Protein AF-A0A1H2ZP02-F1 (afdb_monomer_lite)

Organism: NCBI:txid1007099

pLDDT: mean 91.84, std 8.72, range [45.88, 98.19]

Structure (mmCIF, N/CA/C/O backbone):
data_AF-A0A1H2ZP02-F1
#
_entry.id   AF-A0A1H2ZP02-F1
#
loop_
_atom_site.group_PDB
_atom_site.id
_atom_site.type_symbol
_atom_site.label_atom_id
_atom_site.label_alt_id
_atom_site.label_comp_id
_atom_site.label_asym_id
_atom_site.label_entity_id
_atom_site.label_seq_id
_atom_site.pdbx_PDB_ins_code
_atom_site.Cartn_x
_atom_site.Cartn_y
_atom_site.Cartn_z
_atom_site.occupancy
_atom_site.B_iso_or_equiv
_atom_site.auth_seq_id
_atom_site.auth_comp_id
_atom_site.auth_asym_id
_atom_site.auth_atom_id
_atom_site.pdbx_PDB_model_num
ATOM 1 N N . MET A 1 1 ? 3.080 8.413 -22.552 1.00 78.81 1 MET A N 1
ATOM 2 C CA . MET A 1 1 ? 3.766 7.711 -21.442 1.00 78.81 1 MET A CA 1
ATOM 3 C C . MET A 1 1 ? 4.694 6.667 -22.044 1.00 78.81 1 MET A C 1
ATOM 5 O O . MET A 1 1 ? 4.215 5.853 -22.820 1.00 78.81 1 MET A O 1
ATOM 9 N N . ASN A 1 2 ? 6.000 6.738 -21.768 1.00 90.62 2 ASN A N 1
ATOM 10 C CA . ASN A 1 2 ? 6.993 5.821 -22.340 1.00 90.62 2 ASN A CA 1
ATOM 11 C C . ASN A 1 2 ? 7.096 4.550 -21.472 1.00 90.62 2 ASN A C 1
ATOM 13 O O . ASN A 1 2 ? 7.682 4.587 -20.391 1.00 90.62 2 ASN A O 1
ATOM 17 N N . LEU A 1 3 ? 6.491 3.447 -21.927 1.00 93.31 3 LEU A N 1
ATOM 18 C CA . LEU A 1 3 ? 6.464 2.174 -21.191 1.00 93.31 3 LEU A CA 1
ATOM 19 C C . LEU A 1 3 ? 7.836 1.498 -21.113 1.00 93.31 3 LEU A C 1
ATOM 21 O O . LEU A 1 3 ? 8.116 0.820 -20.129 1.00 93.31 3 LEU A O 1
ATOM 25 N N . GLU A 1 4 ? 8.693 1.710 -22.110 1.00 95.00 4 GLU A N 1
ATOM 26 C CA . GLU A 1 4 ? 10.059 1.187 -22.124 1.00 95.00 4 GLU A CA 1
ATOM 27 C C . GLU A 1 4 ? 10.897 1.829 -21.019 1.00 95.00 4 GLU A C 1
ATOM 29 O O . GLU A 1 4 ? 11.481 1.130 -20.192 1.00 95.00 4 GLU A O 1
ATOM 34 N N . ALA A 1 5 ? 10.847 3.158 -20.910 1.00 95.19 5 ALA A N 1
ATOM 35 C CA . ALA A 1 5 ? 11.511 3.880 -19.829 1.00 95.19 5 ALA A CA 1
ATOM 36 C C . ALA A 1 5 ? 11.013 3.431 -18.442 1.00 95.19 5 ALA A C 1
ATOM 38 O O . ALA A 1 5 ? 11.810 3.269 -17.517 1.00 95.19 5 ALA A O 1
ATOM 39 N N . ILE A 1 6 ? 9.705 3.187 -18.293 1.00 95.50 6 ILE A N 1
ATOM 40 C CA . ILE A 1 6 ? 9.133 2.697 -17.032 1.00 95.50 6 ILE A CA 1
ATOM 41 C C . ILE A 1 6 ? 9.612 1.276 -16.723 1.00 95.50 6 ILE A C 1
ATOM 43 O O . ILE A 1 6 ? 10.013 1.015 -15.592 1.00 95.50 6 ILE A O 1
ATOM 47 N N . ALA A 1 7 ? 9.614 0.368 -17.701 1.00 96.06 7 ALA A N 1
ATOM 48 C CA . ALA A 1 7 ? 10.125 -0.989 -17.522 1.00 96.06 7 ALA A CA 1
ATOM 49 C C . ALA A 1 7 ? 11.598 -0.978 -17.078 1.00 96.06 7 ALA A C 1
ATOM 51 O O . ALA A 1 7 ? 11.952 -1.642 -16.104 1.00 96.06 7 ALA A O 1
ATOM 52 N N . VAL A 1 8 ? 12.437 -0.142 -17.704 1.00 96.81 8 VAL A N 1
ATOM 53 C CA . VAL A 1 8 ? 13.834 0.065 -17.288 1.00 96.81 8 VAL A CA 1
ATOM 54 C C . VAL A 1 8 ? 13.919 0.528 -15.834 1.00 96.81 8 VAL A C 1
ATOM 56 O O . VAL A 1 8 ? 14.724 -0.009 -15.080 1.00 96.81 8 VAL A O 1
ATOM 59 N N . VAL A 1 9 ? 13.092 1.490 -15.411 1.00 97.31 9 VAL A N 1
ATOM 60 C CA . VAL A 1 9 ? 13.056 1.974 -14.018 1.00 97.31 9 VAL A CA 1
ATOM 61 C C . VAL A 1 9 ? 12.625 0.874 -13.044 1.00 97.31 9 VAL A C 1
ATOM 63 O O . VAL A 1 9 ? 13.262 0.703 -12.007 1.00 97.31 9 VAL A O 1
ATOM 66 N N . LEU A 1 10 ? 11.575 0.114 -13.362 1.00 97.00 10 LEU A N 1
ATOM 67 C CA . LEU A 1 10 ? 11.037 -0.942 -12.495 1.00 97.00 10 LEU A CA 1
ATOM 68 C C . LEU A 1 10 ? 11.980 -2.142 -12.342 1.00 97.00 10 LEU A C 1
ATOM 70 O O . LEU A 1 10 ? 11.863 -2.875 -11.364 1.00 97.00 10 LEU A O 1
ATOM 74 N N . ASN A 1 11 ? 12.900 -2.349 -13.284 1.00 97.38 11 ASN A N 1
ATOM 75 C CA . ASN A 1 11 ? 13.911 -3.401 -13.204 1.00 97.38 11 ASN A CA 1
ATOM 76 C C . ASN A 1 11 ? 15.140 -3.012 -12.369 1.00 97.38 11 ASN A C 1
ATOM 78 O O . ASN A 1 11 ? 15.968 -3.876 -12.104 1.00 97.38 11 ASN A O 1
ATOM 82 N N . ARG A 1 12 ? 15.270 -1.754 -11.927 1.00 97.88 12 ARG A N 1
ATOM 83 C CA . ARG A 1 12 ? 16.386 -1.334 -11.066 1.00 97.88 12 ARG A CA 1
ATOM 84 C C . ARG A 1 12 ? 16.189 -1.822 -9.633 1.00 97.88 12 ARG A C 1
ATOM 86 O O . ARG A 1 12 ? 15.134 -1.584 -9.036 1.00 97.88 12 ARG A O 1
ATOM 93 N N . ASP A 1 13 ? 17.210 -2.441 -9.052 1.00 97.44 13 ASP A N 1
ATOM 94 C CA . ASP A 1 13 ? 17.135 -3.055 -7.721 1.00 97.44 13 ASP A CA 1
ATOM 95 C C . ASP A 1 13 ? 16.739 -2.066 -6.621 1.00 97.44 13 ASP A C 1
ATOM 97 O O . ASP A 1 13 ? 15.919 -2.382 -5.753 1.00 97.44 13 ASP A O 1
ATOM 101 N N . GLU A 1 14 ? 17.243 -0.833 -6.668 1.00 97.50 14 GLU A N 1
ATOM 102 C CA . GLU A 1 14 ? 16.907 0.204 -5.697 1.00 97.50 14 GLU A CA 1
ATOM 103 C C . GLU A 1 14 ? 15.431 0.615 -5.770 1.00 97.50 14 GLU A C 1
ATOM 105 O O . GLU A 1 14 ? 14.820 0.922 -4.742 1.00 97.50 14 GLU A O 1
ATOM 110 N N . VAL A 1 15 ? 14.836 0.580 -6.966 1.00 97.75 15 VAL A N 1
ATOM 111 C CA . VAL A 1 15 ? 13.415 0.878 -7.183 1.00 97.75 15 VAL A CA 1
ATOM 112 C C . VAL A 1 15 ? 12.567 -0.289 -6.694 1.00 97.75 15 VAL A C 1
ATOM 114 O O . VAL A 1 15 ? 11.632 -0.075 -5.921 1.00 97.75 15 VAL A O 1
ATOM 117 N N . ARG A 1 16 ? 12.930 -1.524 -7.058 1.00 98.06 16 ARG A N 1
ATOM 118 C CA . ARG A 1 16 ? 12.254 -2.746 -6.592 1.00 98.06 16 ARG A CA 1
ATOM 119 C C . ARG A 1 16 ? 12.252 -2.814 -5.066 1.00 98.06 16 ARG A C 1
ATOM 121 O O . ARG A 1 16 ? 11.193 -2.945 -4.454 1.00 98.06 16 ARG A O 1
ATOM 128 N N . SER A 1 17 ? 13.417 -2.633 -4.445 1.00 97.75 17 SER A N 1
ATOM 129 C CA . SER A 1 17 ? 13.578 -2.613 -2.987 1.00 97.75 17 SER A CA 1
ATOM 130 C C . SER A 1 17 ? 12.752 -1.503 -2.333 1.00 97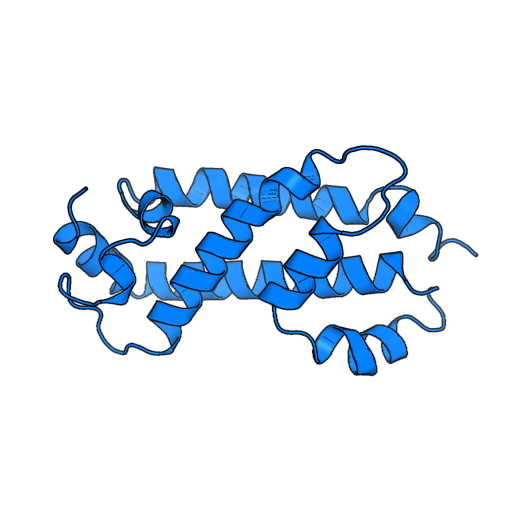.75 17 SER A C 1
ATOM 132 O O . SER A 1 17 ? 12.097 -1.736 -1.315 1.00 97.75 17 SER A O 1
ATOM 134 N N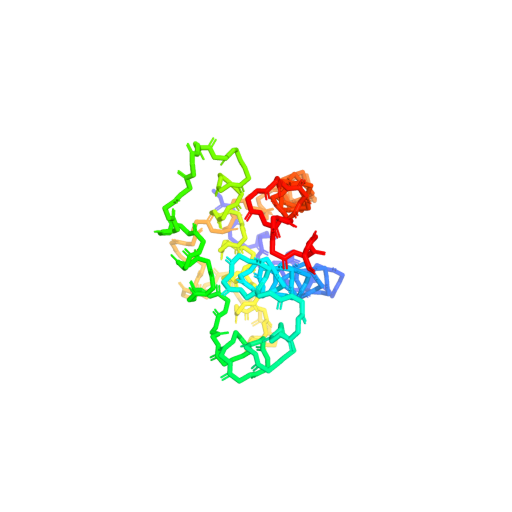 . ARG A 1 18 ? 12.728 -0.299 -2.921 1.00 98.00 18 ARG A N 1
ATOM 135 C CA . ARG A 1 18 ? 11.922 0.822 -2.419 1.00 98.00 18 ARG A CA 1
ATOM 136 C C . ARG A 1 18 ? 10.430 0.497 -2.433 1.00 98.00 18 ARG A C 1
ATOM 138 O O . ARG A 1 18 ? 9.790 0.639 -1.395 1.00 98.00 18 ARG A O 1
ATOM 145 N N . VAL A 1 19 ? 9.900 0.028 -3.563 1.00 98.19 19 VAL A N 1
ATOM 146 C CA . VAL A 1 19 ? 8.476 -0.318 -3.708 1.00 98.19 19 VAL A CA 1
ATOM 147 C C . VAL A 1 19 ? 8.075 -1.416 -2.723 1.00 98.19 19 VAL A C 1
ATOM 149 O O . VAL A 1 19 ? 7.031 -1.312 -2.085 1.00 98.19 19 VAL A O 1
ATOM 152 N N . MET A 1 20 ? 8.924 -2.430 -2.534 1.00 97.88 20 MET A N 1
ATOM 153 C CA . MET A 1 20 ? 8.692 -3.493 -1.549 1.00 97.88 20 MET A CA 1
ATOM 154 C C . MET A 1 20 ? 8.608 -2.953 -0.121 1.00 97.88 20 MET A C 1
ATOM 156 O O . MET A 1 20 ? 7.674 -3.289 0.606 1.00 97.88 20 MET A O 1
ATOM 160 N N . LYS A 1 21 ? 9.553 -2.091 0.275 1.00 98.19 21 LYS A N 1
ATOM 161 C CA . LYS A 1 21 ? 9.583 -1.482 1.613 1.00 98.19 21 LYS A CA 1
ATOM 162 C C . LYS A 1 21 ? 8.368 -0.594 1.865 1.00 98.19 21 LYS A C 1
ATOM 164 O O . LYS A 1 21 ? 7.777 -0.668 2.938 1.00 98.19 21 LYS A O 1
ATOM 169 N N . ASP A 1 22 ? 7.988 0.224 0.888 1.00 98.12 22 ASP A N 1
ATOM 170 C CA . ASP A 1 22 ? 6.847 1.128 1.033 1.00 98.12 22 ASP A CA 1
ATOM 171 C C . ASP A 1 22 ? 5.522 0.349 1.081 1.00 98.12 22 ASP A C 1
ATOM 173 O O . ASP A 1 22 ? 4.671 0.646 1.917 1.00 98.12 22 ASP A O 1
ATOM 177 N N . ALA A 1 23 ? 5.365 -0.693 0.254 1.00 97.69 23 ALA A N 1
ATOM 178 C CA . ALA A 1 23 ? 4.202 -1.578 0.302 1.00 97.69 23 ALA A CA 1
ATOM 179 C C . ALA A 1 23 ? 4.087 -2.305 1.651 1.00 97.69 23 ALA A C 1
ATOM 181 O O . ALA A 1 23 ? 3.010 -2.315 2.239 1.00 97.69 23 ALA A O 1
ATOM 182 N N . ALA A 1 24 ? 5.192 -2.858 2.165 1.00 96.94 24 ALA A N 1
ATOM 183 C CA . ALA A 1 24 ? 5.221 -3.516 3.472 1.00 96.94 24 ALA A CA 1
ATOM 184 C C . ALA A 1 24 ? 4.880 -2.545 4.613 1.00 96.94 24 ALA A C 1
ATOM 186 O O . ALA A 1 24 ? 4.121 -2.890 5.515 1.00 96.94 24 ALA A O 1
ATOM 187 N N . PHE A 1 25 ? 5.387 -1.307 4.547 1.00 96.81 25 PHE A N 1
ATOM 188 C CA . PHE A 1 25 ? 5.020 -0.262 5.501 1.00 96.81 25 PHE A CA 1
ATOM 189 C C . PHE A 1 25 ? 3.513 0.014 5.481 1.00 96.81 25 PHE A C 1
ATOM 191 O O . PHE A 1 25 ? 2.891 0.073 6.540 1.00 96.81 25 PHE A O 1
ATOM 198 N N . PHE A 1 26 ? 2.920 0.195 4.297 1.00 97.12 26 PHE A N 1
ATOM 199 C CA . PHE A 1 26 ? 1.486 0.453 4.189 1.00 97.12 26 PHE A CA 1
ATOM 200 C C . PHE A 1 26 ? 0.649 -0.715 4.688 1.00 97.12 26 PHE A C 1
ATOM 202 O O . PHE A 1 26 ? -0.348 -0.488 5.368 1.00 97.12 26 PHE A O 1
ATOM 209 N N . ASP A 1 27 ? 1.071 -1.936 4.384 1.00 96.19 27 ASP A N 1
ATOM 210 C CA . ASP A 1 27 ? 0.359 -3.136 4.789 1.00 96.19 27 ASP A CA 1
ATOM 211 C C . ASP A 1 27 ? 0.317 -3.304 6.308 1.00 96.19 27 ASP A C 1
ATOM 213 O O . ASP A 1 27 ? -0.765 -3.384 6.892 1.00 96.19 27 ASP A O 1
ATOM 217 N N . ALA A 1 28 ? 1.483 -3.228 6.952 1.00 94.81 28 ALA A N 1
ATOM 218 C CA . ALA A 1 28 ? 1.589 -3.284 8.405 1.00 94.81 28 ALA A CA 1
ATOM 219 C C . ALA A 1 28 ? 0.804 -2.145 9.070 1.00 94.81 28 ALA A C 1
ATOM 221 O O . ALA A 1 28 ? 0.051 -2.360 10.017 1.00 94.81 28 ALA A O 1
ATOM 222 N N . PHE A 1 29 ? 0.942 -0.920 8.558 1.00 94.62 29 PHE A N 1
ATOM 223 C CA . PHE A 1 29 ? 0.313 0.239 9.177 1.00 94.62 29 PHE A CA 1
ATOM 224 C C . PHE A 1 29 ? -1.215 0.214 9.067 1.00 94.62 29 PHE A C 1
ATOM 226 O O . PHE A 1 29 ? -1.906 0.540 10.031 1.00 94.62 29 PHE A O 1
ATOM 233 N N . ILE A 1 30 ? -1.760 -0.155 7.905 1.00 95.38 30 ILE A N 1
ATOM 234 C CA . ILE A 1 30 ? -3.211 -0.281 7.749 1.00 95.38 30 ILE A CA 1
ATOM 235 C C . ILE A 1 30 ? -3.735 -1.391 8.661 1.00 95.38 30 ILE A C 1
ATOM 237 O O . ILE A 1 30 ? -4.780 -1.197 9.279 1.00 95.38 30 ILE A O 1
ATOM 241 N N . GLY A 1 31 ? -3.013 -2.511 8.780 1.00 95.00 31 GLY A N 1
ATOM 242 C CA . GLY A 1 31 ? -3.371 -3.575 9.715 1.00 95.00 31 GLY A CA 1
ATOM 243 C C . GLY A 1 31 ? -3.518 -3.049 11.145 1.00 95.00 31 GLY A C 1
ATOM 244 O O . GLY A 1 31 ? -4.589 -3.149 11.747 1.00 95.00 31 GLY A O 1
ATOM 245 N N . VAL A 1 32 ? -2.499 -2.343 11.636 1.00 92.56 32 VAL A N 1
ATOM 246 C CA . VAL A 1 32 ? -2.538 -1.703 12.959 1.00 92.56 32 VAL A CA 1
ATOM 247 C C . VAL A 1 32 ? -3.711 -0.727 13.084 1.00 92.56 32 VAL A C 1
ATOM 249 O O . VAL A 1 32 ? -4.421 -0.753 14.086 1.00 92.56 32 VAL A O 1
ATOM 252 N N . ALA A 1 33 ? -3.961 0.108 12.072 1.00 92.50 33 ALA A N 1
ATOM 253 C CA . ALA A 1 33 ? -5.061 1.070 12.100 1.00 92.50 33 ALA A CA 1
ATOM 254 C C . ALA A 1 33 ? -6.436 0.382 12.196 1.00 92.50 33 ALA A C 1
ATOM 256 O O . ALA A 1 33 ? -7.292 0.829 12.955 1.00 92.50 33 ALA A O 1
ATOM 257 N N . ILE A 1 34 ? -6.648 -0.717 11.469 1.00 94.12 34 ILE A N 1
ATOM 258 C CA . ILE A 1 34 ? -7.878 -1.517 11.562 1.00 94.12 34 ILE A CA 1
ATOM 259 C C . ILE A 1 34 ? -8.005 -2.132 12.958 1.00 94.12 34 ILE A C 1
ATOM 261 O O . ILE A 1 34 ? -9.076 -2.049 13.557 1.00 94.12 34 ILE A O 1
ATOM 265 N N . GLY A 1 35 ? -6.920 -2.696 13.494 1.00 92.88 35 GLY A N 1
ATOM 266 C CA . GLY A 1 35 ? -6.897 -3.229 14.856 1.00 92.88 35 GLY A CA 1
ATOM 267 C C . GLY A 1 35 ? -7.311 -2.175 15.882 1.00 92.88 35 GLY A C 1
ATOM 268 O O . GLY A 1 35 ? -8.230 -2.401 16.665 1.00 92.88 35 GLY A O 1
ATOM 269 N N . MET A 1 36 ? -6.714 -0.984 15.804 1.00 90.56 36 MET A N 1
ATOM 270 C CA . MET A 1 36 ? -7.016 0.141 16.693 1.00 90.56 36 MET A CA 1
ATOM 271 C C . MET A 1 36 ? -8.469 0.613 16.588 1.00 90.56 36 MET A C 1
ATOM 273 O O . MET A 1 36 ? -9.038 1.040 17.583 1.00 90.56 36 MET A O 1
ATOM 277 N N . TYR A 1 37 ? -9.077 0.546 15.402 1.00 91.25 37 TYR A N 1
ATOM 278 C CA . TYR A 1 37 ? -10.460 0.983 15.199 1.00 91.25 37 TYR A CA 1
ATOM 279 C C . TYR A 1 37 ? -11.496 -0.004 15.758 1.00 91.25 37 TYR A C 1
ATOM 281 O O . TYR A 1 37 ? -12.547 0.414 16.235 1.00 91.25 37 TYR A O 1
ATOM 289 N N . PHE A 1 38 ? -11.238 -1.312 15.677 1.00 91.44 38 PHE A N 1
ATOM 290 C CA . PHE A 1 38 ? -12.229 -2.341 16.021 1.00 91.44 38 PHE A CA 1
ATOM 291 C C . PHE A 1 38 ? -12.036 -2.989 17.391 1.00 91.44 38 PHE A C 1
ATOM 293 O O . PHE A 1 38 ? -12.933 -3.694 17.857 1.00 91.44 38 PHE A O 1
ATOM 300 N N . SER A 1 39 ? -10.889 -2.791 18.037 1.00 90.00 39 SER A N 1
ATOM 301 C CA . SER A 1 39 ? -10.552 -3.493 19.275 1.00 90.00 39 SER A CA 1
ATOM 302 C C . SER A 1 39 ? -9.993 -2.562 20.344 1.00 90.00 39 SER A C 1
ATOM 304 O O . SER A 1 39 ? -9.376 -1.542 20.052 1.00 90.00 39 SER A O 1
ATOM 306 N N . THR A 1 40 ? -10.239 -2.934 21.599 1.00 85.00 40 THR A N 1
ATOM 307 C CA . THR A 1 40 ? -9.590 -2.338 22.770 1.00 85.00 40 THR A CA 1
ATOM 308 C C . THR A 1 40 ? -8.185 -2.897 22.938 1.00 85.00 40 THR A C 1
ATOM 310 O O . THR A 1 40 ? -7.881 -3.962 22.400 1.00 85.00 40 THR A O 1
ATOM 313 N N . GLN A 1 41 ? -7.345 -2.225 23.730 1.00 83.38 41 GLN A N 1
ATOM 314 C CA . GLN A 1 41 ? -5.967 -2.666 23.975 1.00 83.38 41 GLN A CA 1
ATOM 315 C C . GLN A 1 41 ? -5.878 -4.135 24.427 1.00 83.38 41 GLN A C 1
ATOM 317 O O . GLN A 1 41 ? -5.031 -4.869 23.929 1.00 83.38 41 GLN A O 1
ATOM 322 N N . GLU A 1 42 ? -6.790 -4.579 25.298 1.00 88.06 42 GLU A N 1
ATOM 323 C CA . GLU A 1 42 ? -6.829 -5.953 25.825 1.00 88.06 42 GLU A CA 1
ATOM 324 C C . GLU A 1 42 ? -7.062 -7.041 24.769 1.00 88.06 42 GLU A C 1
ATOM 326 O O . GLU A 1 42 ? -6.644 -8.170 24.978 1.00 88.06 42 GLU A O 1
ATOM 331 N N . ARG A 1 43 ? -7.755 -6.729 23.665 1.00 90.56 43 ARG A N 1
ATOM 332 C CA . ARG A 1 43 ? -8.112 -7.699 22.607 1.00 90.56 43 ARG A CA 1
ATOM 333 C C . ARG A 1 43 ? -7.432 -7.396 21.277 1.00 90.56 43 ARG A C 1
ATOM 335 O O . ARG A 1 43 ? -7.777 -7.989 20.252 1.00 90.56 43 ARG A O 1
ATOM 342 N N . PHE A 1 44 ? -6.533 -6.413 21.272 1.00 91.25 44 PHE A N 1
ATOM 343 C CA . PHE A 1 44 ? -5.902 -5.920 20.060 1.00 91.25 44 PHE A CA 1
ATOM 344 C C . PHE A 1 44 ? -5.070 -7.009 19.399 1.00 91.25 44 PHE A C 1
ATOM 346 O O . PHE A 1 44 ? -5.218 -7.229 18.200 1.00 91.25 44 PHE A O 1
ATOM 353 N N . THR A 1 45 ? -4.233 -7.698 20.173 1.00 92.88 45 THR A N 1
ATOM 354 C CA . THR A 1 45 ? -3.317 -8.719 19.660 1.00 92.88 45 THR A CA 1
ATOM 355 C C . THR A 1 45 ? -4.089 -9.857 19.003 1.00 92.88 45 THR A C 1
ATOM 357 O O . THR A 1 45 ? -3.866 -10.151 17.832 1.00 92.88 45 THR A O 1
ATOM 360 N N . GLU A 1 46 ? -5.078 -10.426 19.692 1.00 95.56 46 GLU A N 1
ATOM 361 C CA . GLU A 1 46 ? -5.877 -11.541 19.188 1.00 95.56 46 GLU A CA 1
ATOM 362 C C . GLU A 1 46 ? -6.689 -11.139 17.958 1.00 95.56 46 GLU A C 1
ATOM 364 O O . GLU A 1 46 ? -6.741 -11.883 16.980 1.00 95.56 46 GLU A O 1
ATOM 369 N N . PHE A 1 47 ? -7.310 -9.955 17.963 1.00 95.06 47 PHE A N 1
ATOM 370 C CA . PHE A 1 47 ? -8.033 -9.466 16.791 1.00 95.06 47 PHE A CA 1
ATOM 371 C C . PHE A 1 47 ? -7.086 -9.208 15.613 1.00 95.06 47 PHE A C 1
ATOM 373 O O . PHE A 1 47 ? -7.397 -9.571 14.474 1.00 95.06 47 PHE A O 1
ATOM 380 N N . HIS A 1 48 ? -5.925 -8.605 15.868 1.00 94.12 48 HIS A N 1
ATOM 381 C CA . HIS A 1 48 ? -4.947 -8.309 14.834 1.00 94.12 48 HIS A CA 1
ATOM 382 C C . HIS A 1 48 ? -4.418 -9.599 14.195 1.00 94.12 48 HIS A C 1
ATOM 384 O O . HIS A 1 48 ? -4.527 -9.758 12.982 1.00 94.12 48 HIS A O 1
ATOM 390 N N . GLU A 1 49 ? -3.942 -10.557 14.988 1.00 95.25 49 GLU A N 1
ATOM 391 C CA . GLU A 1 49 ? -3.368 -11.819 14.502 1.00 95.25 49 GLU A CA 1
ATOM 392 C C . GLU A 1 49 ? -4.417 -12.745 13.867 1.00 95.25 49 GLU A C 1
ATOM 394 O O . GLU A 1 49 ? -4.196 -13.330 12.804 1.00 95.25 49 GLU A O 1
ATOM 399 N N . LEU A 1 50 ? -5.596 -12.886 14.480 1.00 96.69 50 LEU A N 1
ATOM 400 C CA . LEU A 1 50 ? -6.597 -13.842 14.001 1.00 96.69 50 LEU A CA 1
ATOM 401 C C . LEU A 1 50 ? -7.456 -13.289 12.865 1.00 96.69 50 LEU A C 1
ATOM 403 O O . LEU A 1 50 ? -7.974 -14.075 12.069 1.00 96.69 50 LEU A O 1
ATOM 407 N N . ILE A 1 51 ? -7.644 -11.975 12.771 1.00 96.50 51 ILE A N 1
ATOM 408 C CA . ILE A 1 51 ? -8.534 -11.376 11.771 1.00 96.50 51 ILE A CA 1
ATOM 409 C C . ILE A 1 51 ? -7.738 -10.521 10.798 1.00 96.50 51 ILE A C 1
ATOM 411 O O . ILE A 1 51 ? -7.739 -10.793 9.598 1.00 96.50 51 ILE A O 1
ATOM 415 N N . VAL A 1 52 ? -7.048 -9.496 11.295 1.00 96.50 52 VAL A N 1
ATOM 416 C CA . VAL A 1 52 ? -6.438 -8.475 10.435 1.00 96.50 52 VAL A CA 1
ATOM 417 C C . VAL A 1 52 ? -5.298 -9.044 9.593 1.00 96.50 52 VAL A C 1
ATOM 419 O O . VAL A 1 52 ? -5.218 -8.746 8.396 1.00 96.50 52 VAL A O 1
ATOM 422 N N . GLU A 1 53 ? -4.451 -9.899 10.164 1.00 95.62 53 GLU A N 1
ATOM 423 C CA . GLU A 1 53 ? -3.322 -10.514 9.459 1.00 95.62 53 GLU A CA 1
ATOM 424 C C . GLU A 1 53 ? -3.754 -11.428 8.309 1.00 95.62 53 GLU A C 1
ATOM 426 O O . GLU A 1 53 ? -3.037 -11.546 7.318 1.00 95.62 53 GLU A O 1
ATOM 431 N N . ARG A 1 54 ? -4.967 -11.986 8.376 1.00 96.38 54 ARG A N 1
ATOM 432 C CA . ARG A 1 54 ? -5.535 -12.842 7.324 1.00 96.38 54 ARG A CA 1
ATOM 433 C C . ARG A 1 54 ? -6.113 -12.061 6.143 1.00 96.38 54 ARG A C 1
ATOM 435 O O . ARG A 1 54 ? -6.371 -12.655 5.101 1.00 96.38 54 ARG A O 1
ATOM 442 N N . LEU A 1 55 ? -6.303 -10.749 6.289 1.00 96.81 55 LEU A N 1
ATOM 443 C CA . LEU A 1 55 ? -6.753 -9.881 5.204 1.00 96.81 55 LEU A CA 1
ATOM 444 C C . LEU A 1 55 ? -5.592 -9.533 4.271 1.00 96.81 55 LEU A C 1
ATOM 446 O O . LEU A 1 55 ? -4.512 -9.138 4.711 1.0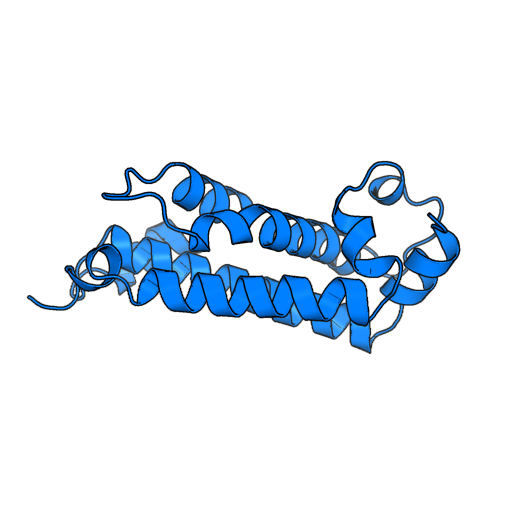0 96.81 55 LEU A O 1
ATOM 450 N N . THR A 1 56 ? -5.840 -9.577 2.968 1.00 95.44 56 THR A N 1
ATOM 451 C CA . THR A 1 56 ? -4.941 -8.996 1.969 1.00 95.44 56 THR A CA 1
ATOM 452 C C . THR A 1 56 ? -4.909 -7.469 2.089 1.00 95.44 56 THR A C 1
ATOM 454 O O . THR A 1 56 ? -5.877 -6.844 2.524 1.00 95.44 56 THR A O 1
ATOM 457 N N . LEU A 1 57 ? -3.832 -6.828 1.618 1.00 94.94 57 LEU A N 1
ATOM 458 C CA . LEU A 1 57 ? -3.740 -5.360 1.599 1.00 94.94 57 LEU A CA 1
ATOM 459 C C . LEU A 1 57 ? -4.935 -4.695 0.885 1.00 94.94 57 LEU A C 1
ATOM 461 O O . LEU A 1 57 ? -5.430 -3.669 1.337 1.00 94.94 57 LEU A O 1
ATOM 465 N N . GLU A 1 58 ? -5.455 -5.287 -0.194 1.00 95.31 58 GLU A N 1
ATOM 466 C CA . GLU A 1 58 ? -6.624 -4.726 -0.891 1.00 95.31 58 GLU A CA 1
ATOM 467 C C . GLU A 1 58 ? -7.891 -4.813 -0.026 1.00 95.31 58 GLU A C 1
ATOM 469 O O . GLU A 1 58 ? -8.674 -3.865 0.017 1.00 95.31 58 GLU A O 1
ATOM 474 N N . GLU A 1 59 ? -8.091 -5.909 0.707 1.00 97.00 59 GLU A N 1
ATOM 475 C CA . GLU A 1 59 ? -9.205 -6.034 1.654 1.00 97.00 59 GLU A CA 1
ATOM 476 C C . GLU A 1 59 ? -9.065 -5.049 2.812 1.00 97.00 59 GLU A C 1
ATOM 478 O O . GLU A 1 59 ? -10.032 -4.374 3.157 1.00 97.00 59 GLU A O 1
ATOM 483 N N . ARG A 1 60 ? -7.855 -4.883 3.352 1.00 96.94 60 ARG A N 1
ATOM 484 C CA . ARG A 1 60 ? -7.563 -3.889 4.391 1.00 96.94 60 ARG A CA 1
ATOM 485 C C . ARG A 1 60 ? -7.847 -2.458 3.916 1.00 96.94 60 ARG A C 1
ATOM 487 O O . ARG A 1 60 ? -8.465 -1.676 4.637 1.00 96.94 60 ARG A O 1
ATOM 494 N N . ILE A 1 61 ? -7.471 -2.116 2.680 1.00 96.00 61 ILE A N 1
ATOM 495 C CA . ILE A 1 61 ? -7.819 -0.825 2.064 1.00 96.00 61 ILE A CA 1
ATOM 496 C C . ILE A 1 61 ? -9.342 -0.666 1.975 1.00 96.00 61 ILE A C 1
ATOM 498 O O . ILE A 1 61 ? -9.862 0.375 2.373 1.00 96.00 61 ILE A O 1
ATOM 502 N N . ARG A 1 62 ? -10.067 -1.690 1.506 1.00 96.06 62 ARG A N 1
ATOM 503 C CA . ARG A 1 62 ? -11.537 -1.656 1.401 1.00 96.06 62 ARG A CA 1
ATOM 504 C C . ARG A 1 62 ? -12.227 -1.501 2.749 1.00 96.06 62 ARG A C 1
ATOM 506 O O . ARG A 1 62 ? -13.260 -0.840 2.807 1.00 96.06 62 ARG A O 1
ATOM 513 N N . VAL A 1 63 ? -11.684 -2.106 3.808 1.00 95.25 63 VAL A N 1
ATOM 514 C CA . VAL A 1 63 ? -12.173 -1.898 5.177 1.00 95.25 63 VAL A CA 1
ATOM 515 C C . VAL A 1 63 ? -12.090 -0.412 5.507 1.00 95.25 63 VAL A C 1
ATOM 517 O O . VAL A 1 63 ? -13.129 0.183 5.772 1.00 95.25 63 VAL A O 1
ATOM 520 N N . LEU A 1 64 ? -10.908 0.210 5.391 1.00 93.50 64 LEU A N 1
ATOM 521 C CA . LEU A 1 64 ? -10.747 1.645 5.660 1.00 93.50 64 LEU A CA 1
ATOM 522 C C . LEU A 1 64 ? -11.632 2.530 4.764 1.00 93.50 64 LEU A C 1
ATOM 524 O O . LEU A 1 64 ? -12.182 3.512 5.241 1.00 93.50 64 LEU A O 1
ATOM 528 N N . GLU A 1 65 ? -11.826 2.200 3.485 1.00 93.62 65 GLU A N 1
ATOM 529 C CA . GLU A 1 65 ? -12.724 2.968 2.601 1.00 93.62 65 GLU A CA 1
ATOM 530 C C . GLU A 1 65 ? -14.187 2.960 3.076 1.00 93.62 65 GLU A C 1
ATOM 532 O O . GLU A 1 65 ? -14.921 3.909 2.799 1.00 93.62 65 GLU A O 1
ATOM 537 N N . LYS A 1 66 ? -14.616 1.901 3.772 1.00 94.00 66 LYS A N 1
ATOM 538 C CA . LYS A 1 66 ? -16.013 1.671 4.168 1.00 94.00 66 LYS A CA 1
ATOM 539 C C . LYS A 1 66 ? -16.305 1.945 5.640 1.00 94.00 66 LYS A C 1
ATOM 541 O O . LYS A 1 66 ? -17.460 1.820 6.045 1.00 94.00 66 LYS A O 1
ATOM 546 N N . LEU A 1 67 ? -15.298 2.286 6.443 1.00 92.06 67 LEU A N 1
ATOM 547 C CA . LEU A 1 67 ? -15.519 2.564 7.858 1.00 92.06 67 LEU A CA 1
ATOM 548 C C . LEU A 1 67 ? -16.455 3.774 8.037 1.00 92.06 67 LEU A C 1
ATOM 550 O O . LEU A 1 67 ? -16.279 4.795 7.363 1.00 92.06 67 LEU A O 1
ATOM 554 N N . PRO A 1 68 ? -17.430 3.699 8.962 1.00 90.50 68 PRO A N 1
ATOM 555 C CA . PRO A 1 68 ? -18.322 4.808 9.266 1.00 90.50 68 PRO A CA 1
ATOM 556 C C . PRO A 1 68 ? -17.596 5.839 10.139 1.00 90.50 68 PRO A C 1
ATOM 558 O O . PRO A 1 68 ? -17.755 5.881 11.356 1.00 90.50 68 PRO A O 1
ATOM 561 N N . TYR A 1 69 ? -16.766 6.668 9.512 1.00 89.50 69 TYR A N 1
ATOM 562 C CA . TYR A 1 69 ? -16.035 7.720 10.208 1.00 89.50 69 TYR A CA 1
ATOM 563 C C . TYR A 1 69 ? -16.966 8.816 10.730 1.00 89.50 69 TYR A C 1
ATOM 565 O O . TYR A 1 69 ? -17.807 9.327 9.988 1.00 89.50 69 TYR A O 1
ATOM 573 N N . LYS A 1 70 ? -16.721 9.294 11.958 1.00 87.56 70 LYS A N 1
ATOM 574 C CA . LYS A 1 70 ? -17.395 10.482 12.525 1.00 87.56 70 LYS A CA 1
ATOM 575 C C . LYS A 1 70 ? -17.263 11.728 11.632 1.00 87.56 70 LYS A C 1
ATOM 577 O O . LYS A 1 70 ? -18.090 12.633 11.704 1.00 87.56 70 LYS A O 1
ATOM 582 N N . LYS A 1 71 ? -16.203 11.812 10.818 1.00 85.94 71 LYS A N 1
ATOM 583 C CA . LYS A 1 71 ? -15.954 12.901 9.858 1.00 85.94 71 LYS A CA 1
ATOM 584 C C . LYS A 1 71 ? -15.116 12.424 8.665 1.00 85.94 71 LYS A C 1
ATOM 586 O O . LYS A 1 71 ? -14.348 11.475 8.807 1.00 85.94 71 LYS A O 1
ATOM 591 N N . PRO A 1 72 ? -15.152 13.115 7.512 1.00 84.12 72 PRO A N 1
ATOM 592 C CA . PRO A 1 72 ? -14.308 12.760 6.374 1.00 84.12 72 PRO A CA 1
ATOM 593 C C . PRO A 1 72 ? -12.826 13.051 6.664 1.00 84.12 72 PRO A C 1
ATOM 595 O O . PRO A 1 72 ? -12.391 14.207 6.698 1.00 84.12 72 PRO A O 1
ATOM 598 N N . TYR A 1 73 ? -12.013 12.008 6.851 1.00 87.38 73 TYR A N 1
ATOM 599 C CA . TYR A 1 73 ? -10.571 12.180 7.033 1.00 87.38 73 TYR A CA 1
ATOM 600 C C . TYR A 1 73 ? -9.850 12.342 5.697 1.00 87.38 73 TYR A C 1
ATOM 602 O O . TYR A 1 73 ? -9.892 11.472 4.827 1.00 87.38 73 TYR A O 1
ATOM 610 N N . LYS A 1 74 ? -9.041 13.405 5.583 1.00 83.31 74 LYS A N 1
ATOM 611 C CA . LYS A 1 74 ? -8.093 13.573 4.465 1.00 83.31 74 LYS A CA 1
ATOM 612 C C . LYS A 1 74 ? -7.147 12.377 4.324 1.00 83.31 74 LYS A C 1
ATOM 614 O O . LYS A 1 74 ? -6.622 12.151 3.239 1.00 83.31 74 LYS A O 1
ATOM 619 N N . SER A 1 75 ? -6.924 11.610 5.388 1.00 84.31 75 SER A N 1
ATOM 620 C CA . SER A 1 75 ? -6.085 10.417 5.353 1.00 84.31 75 SER A CA 1
ATOM 621 C C . SER A 1 75 ? -6.613 9.320 4.428 1.00 84.31 75 SER A C 1
ATOM 623 O O . SER A 1 75 ? -5.810 8.640 3.801 1.00 84.31 75 SER A O 1
ATOM 625 N N . ILE A 1 76 ? -7.932 9.225 4.238 1.00 89.81 76 ILE A N 1
ATOM 626 C CA . ILE A 1 76 ? -8.563 8.253 3.328 1.00 89.81 76 ILE A CA 1
ATOM 627 C C . ILE A 1 76 ? -8.229 8.555 1.867 1.00 89.81 76 ILE A C 1
ATOM 629 O O . ILE A 1 76 ? -8.040 7.648 1.065 1.00 89.81 76 ILE A O 1
ATOM 633 N N . SER A 1 77 ? -7.999 9.827 1.525 1.00 89.19 77 SER A N 1
ATOM 634 C CA . SER A 1 77 ? -7.542 10.204 0.179 1.00 89.19 77 SER A CA 1
ATOM 635 C C . SER A 1 77 ? -6.143 9.674 -0.183 1.00 89.19 77 SER A C 1
ATOM 637 O O . SER A 1 77 ? -5.701 9.849 -1.315 1.00 89.19 77 SER A O 1
ATOM 639 N N . ALA A 1 78 ? -5.416 9.056 0.758 1.00 92.50 78 ALA A N 1
ATOM 640 C CA . ALA A 1 78 ? -4.149 8.376 0.489 1.00 92.50 78 ALA A CA 1
ATOM 641 C C . ALA A 1 78 ? -4.324 6.950 -0.064 1.00 92.50 78 ALA A C 1
ATOM 643 O O . ALA A 1 78 ? -3.403 6.438 -0.700 1.00 92.50 78 ALA A O 1
ATOM 644 N N . LEU A 1 79 ? -5.483 6.318 0.156 1.00 94.81 79 LEU A N 1
ATOM 645 C CA . LEU A 1 79 ? -5.747 4.921 -0.211 1.00 94.81 79 LEU A CA 1
ATOM 646 C C . LEU A 1 79 ? -5.546 4.617 -1.707 1.00 94.81 79 LEU A C 1
ATOM 648 O O . LEU A 1 79 ? -4.937 3.589 -2.005 1.00 94.81 79 LEU A O 1
ATOM 652 N N . PRO A 1 80 ? -5.914 5.503 -2.658 1.00 95.62 80 PRO A N 1
ATOM 653 C CA . PRO A 1 80 ? -5.619 5.275 -4.072 1.00 95.62 80 PRO A CA 1
ATOM 654 C C . PRO A 1 80 ? -4.122 5.113 -4.372 1.00 95.62 80 PRO A C 1
ATOM 656 O O . PRO A 1 80 ? -3.746 4.217 -5.123 1.00 95.62 80 PRO A O 1
ATOM 659 N N . VAL A 1 81 ? -3.257 5.923 -3.750 1.00 96.81 81 VAL A N 1
ATOM 660 C CA . VAL A 1 81 ? -1.796 5.834 -3.942 1.00 96.81 81 VAL A CA 1
ATOM 661 C C . VAL A 1 81 ? -1.258 4.535 -3.347 1.00 96.81 81 VAL A C 1
ATOM 663 O O . VAL A 1 81 ? -0.407 3.882 -3.942 1.00 96.81 81 VAL A O 1
ATOM 666 N N . ILE A 1 82 ? -1.777 4.123 -2.191 1.00 96.81 82 ILE A N 1
ATOM 667 C CA . ILE A 1 82 ? -1.375 2.872 -1.538 1.00 96.81 82 ILE A CA 1
ATOM 668 C C . ILE A 1 82 ? -1.746 1.668 -2.412 1.00 96.81 82 ILE A C 1
ATOM 670 O O . ILE A 1 82 ? -0.912 0.789 -2.631 1.00 96.81 82 ILE A O 1
ATOM 674 N N . ARG A 1 83 ? -2.952 1.671 -2.991 1.00 96.75 83 ARG A N 1
ATOM 675 C CA . ARG A 1 83 ? -3.398 0.659 -3.957 1.00 96.75 83 ARG A CA 1
ATOM 676 C C . ARG A 1 83 ? -2.496 0.621 -5.194 1.00 96.75 83 ARG A C 1
ATOM 678 O O . ARG A 1 83 ? -2.122 -0.457 -5.644 1.00 96.75 83 ARG A O 1
ATOM 685 N N . GLN A 1 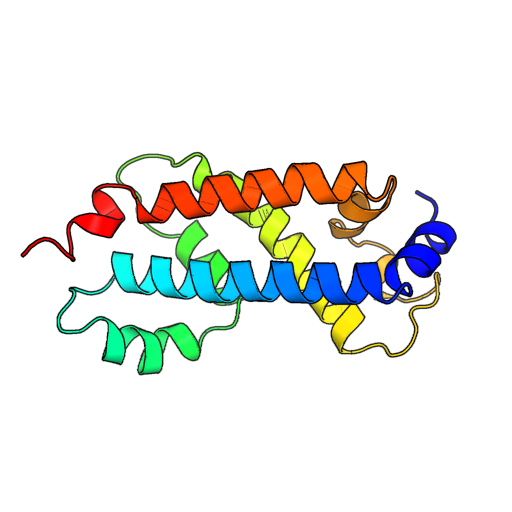84 ? -2.086 1.777 -5.717 1.00 97.25 84 GLN A N 1
ATOM 686 C CA . GLN A 1 84 ? -1.137 1.840 -6.835 1.00 97.25 84 GLN A CA 1
ATOM 687 C C . GLN A 1 84 ? 0.230 1.235 -6.469 1.00 97.25 84 GLN A C 1
ATOM 689 O O . GLN A 1 84 ? 0.791 0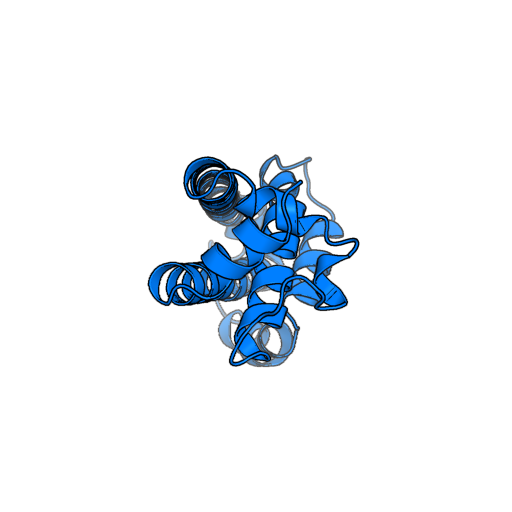.460 -7.245 1.00 97.25 84 GLN A O 1
ATOM 694 N N . VAL A 1 85 ? 0.752 1.526 -5.272 1.00 98.00 85 VAL A N 1
ATOM 695 C CA . VAL A 1 85 ? 2.007 0.935 -4.772 1.00 98.00 85 VAL A CA 1
ATOM 696 C C . VAL A 1 85 ? 1.877 -0.581 -4.606 1.00 98.00 85 VAL A C 1
ATOM 698 O O . VAL A 1 85 ? 2.772 -1.312 -5.024 1.00 98.00 85 VAL A O 1
ATOM 701 N N . GLN A 1 86 ? 0.753 -1.076 -4.080 1.00 96.75 86 GLN A N 1
ATOM 702 C CA . GLN A 1 86 ? 0.465 -2.512 -3.999 1.00 96.75 86 GLN A CA 1
ATOM 703 C C . GLN A 1 86 ? 0.461 -3.169 -5.385 1.00 96.75 86 GLN A C 1
ATOM 705 O O . GLN A 1 86 ? 1.054 -4.231 -5.569 1.00 96.75 86 GLN A O 1
ATOM 710 N N . GLN A 1 87 ? -0.192 -2.554 -6.372 1.00 96.12 87 GLN A N 1
ATOM 711 C CA . GLN A 1 87 ? -0.252 -3.082 -7.737 1.00 96.12 87 GLN A CA 1
ATOM 712 C C . GLN A 1 87 ? 1.139 -3.153 -8.377 1.00 96.12 87 GLN A C 1
ATOM 714 O O . GLN A 1 87 ? 1.490 -4.184 -8.959 1.00 96.12 87 GLN A O 1
ATOM 719 N N . ALA A 1 88 ? 1.949 -2.104 -8.211 1.00 96.94 88 ALA A N 1
ATOM 720 C CA . ALA A 1 88 ? 3.339 -2.089 -8.654 1.00 96.94 88 ALA A CA 1
ATOM 721 C C . ALA A 1 88 ? 4.167 -3.173 -7.943 1.00 96.94 88 ALA A C 1
ATOM 723 O O . ALA A 1 88 ? 4.864 -3.949 -8.598 1.00 96.94 88 ALA A O 1
ATOM 724 N N . ARG A 1 89 ? 4.032 -3.299 -6.615 1.00 96.75 89 ARG A N 1
ATOM 725 C CA . ARG A 1 89 ? 4.688 -4.345 -5.818 1.00 96.75 89 ARG A CA 1
ATOM 726 C C . ARG A 1 89 ? 4.318 -5.737 -6.308 1.00 96.75 89 ARG A C 1
ATOM 728 O O . ARG A 1 89 ? 5.200 -6.575 -6.436 1.00 96.75 89 ARG A O 1
ATOM 735 N N . ASN A 1 90 ? 3.043 -5.994 -6.587 1.00 95.81 90 ASN A N 1
ATOM 736 C CA . ASN A 1 90 ? 2.578 -7.297 -7.059 1.00 95.81 90 ASN A CA 1
ATOM 737 C C . ASN A 1 90 ? 3.149 -7.643 -8.436 1.00 95.81 90 ASN A C 1
ATOM 739 O O . ASN A 1 90 ? 3.412 -8.807 -8.704 1.00 95.81 90 ASN A O 1
ATOM 743 N N . LEU A 1 91 ? 3.359 -6.667 -9.322 1.00 95.94 91 LEU A N 1
ATOM 744 C CA . LEU A 1 91 ? 4.102 -6.925 -10.555 1.00 95.94 91 LEU A CA 1
ATOM 745 C C . LEU A 1 91 ? 5.560 -7.286 -10.236 1.00 95.94 91 LEU A C 1
ATOM 747 O O . LEU A 1 91 ? 6.021 -8.355 -10.613 1.00 95.94 91 LEU A O 1
ATOM 751 N N . ILE A 1 92 ? 6.258 -6.425 -9.497 1.00 96.00 92 ILE A N 1
ATOM 752 C CA . ILE A 1 92 ? 7.687 -6.588 -9.193 1.00 96.00 92 ILE A CA 1
ATOM 753 C C . ILE A 1 92 ? 7.969 -7.901 -8.443 1.00 96.00 92 ILE A C 1
ATOM 755 O O . ILE A 1 92 ? 8.978 -8.545 -8.695 1.00 96.00 92 ILE A O 1
ATOM 759 N N . ALA A 1 93 ? 7.093 -8.317 -7.529 1.00 94.69 93 ALA A N 1
ATOM 760 C CA . ALA A 1 93 ? 7.270 -9.527 -6.724 1.00 94.69 93 ALA A CA 1
ATOM 761 C C . ALA A 1 93 ? 7.188 -10.825 -7.531 1.00 94.69 93 ALA A C 1
ATOM 763 O O . ALA A 1 93 ? 7.765 -11.826 -7.119 1.00 94.69 93 ALA A O 1
ATOM 764 N N . HIS A 1 94 ? 6.444 -10.816 -8.637 1.00 93.25 94 HIS A N 1
ATOM 765 C CA . HIS A 1 94 ? 6.170 -12.014 -9.427 1.00 93.25 94 HIS A CA 1
ATOM 766 C C . HIS A 1 94 ? 6.977 -12.076 -10.724 1.00 93.25 94 HIS A C 1
ATOM 768 O O . HIS A 1 94 ? 7.088 -13.148 -11.305 1.00 93.25 94 HIS A O 1
ATOM 774 N N . GLU A 1 95 ? 7.570 -10.960 -11.149 1.00 94.81 95 GLU A N 1
ATOM 775 C CA . GLU A 1 95 ? 8.380 -10.900 -12.360 1.00 94.81 95 GLU A CA 1
ATOM 776 C C . GLU A 1 95 ? 9.857 -10.709 -12.010 1.00 94.81 95 GLU A C 1
ATOM 778 O O . GLU A 1 95 ? 10.247 -9.700 -11.406 1.00 94.81 95 GLU A O 1
ATOM 783 N N . TYR A 1 96 ? 10.699 -11.653 -12.438 1.00 92.00 96 TYR A N 1
ATOM 784 C CA . TYR A 1 96 ? 12.155 -11.499 -12.368 1.00 92.00 96 TYR A CA 1
ATOM 785 C C . TYR A 1 96 ? 12.614 -10.291 -13.198 1.00 92.00 96 TYR A C 1
ATOM 787 O O . TYR A 1 96 ? 13.376 -9.456 -12.718 1.00 92.00 96 TYR A O 1
ATOM 795 N N . HIS A 1 97 ? 12.068 -10.158 -14.408 1.00 95.50 97 HIS A N 1
ATOM 796 C CA . HIS A 1 97 ? 12.337 -9.063 -15.329 1.00 95.50 97 HIS A CA 1
ATOM 797 C C . HIS A 1 97 ? 11.037 -8.598 -15.993 1.00 95.50 97 HIS A C 1
ATOM 799 O O . HIS A 1 97 ? 10.232 -9.415 -16.433 1.00 95.50 97 HIS A O 1
ATOM 805 N N . ILE A 1 98 ? 10.830 -7.285 -16.072 1.00 95.62 98 ILE A N 1
ATOM 806 C CA . ILE A 1 98 ? 9.622 -6.670 -16.632 1.00 95.62 98 ILE A CA 1
ATOM 807 C C . ILE A 1 98 ? 9.937 -6.130 -18.029 1.00 95.62 98 ILE A C 1
ATOM 809 O O . ILE A 1 98 ? 10.676 -5.157 -18.154 1.00 95.62 98 ILE A O 1
ATOM 813 N N . ASP A 1 99 ? 9.340 -6.723 -19.063 1.00 94.62 99 ASP A N 1
ATOM 814 C CA . ASP A 1 99 ? 9.367 -6.185 -20.431 1.00 94.62 99 ASP A CA 1
ATOM 815 C C . ASP A 1 99 ? 8.305 -5.078 -20.607 1.00 94.62 99 ASP A C 1
ATOM 817 O O . ASP A 1 99 ? 7.220 -5.132 -20.027 1.00 94.62 99 ASP A O 1
ATOM 821 N N . HIS A 1 100 ? 8.566 -4.089 -21.459 1.00 92.25 100 HIS A N 1
ATOM 822 C CA . HIS A 1 100 ? 7.644 -2.992 -21.783 1.00 92.25 100 HIS A CA 1
ATOM 823 C C . HIS A 1 100 ? 6.328 -3.460 -22.428 1.00 92.25 100 HIS A C 1
ATOM 825 O O . HIS A 1 100 ? 5.312 -2.768 -22.352 1.00 92.25 100 HIS A O 1
ATOM 831 N N . ARG A 1 101 ? 6.323 -4.661 -23.018 1.00 92.62 101 ARG A N 1
ATOM 832 C CA . ARG A 1 101 ? 5.134 -5.327 -23.581 1.00 92.62 101 ARG A CA 1
ATOM 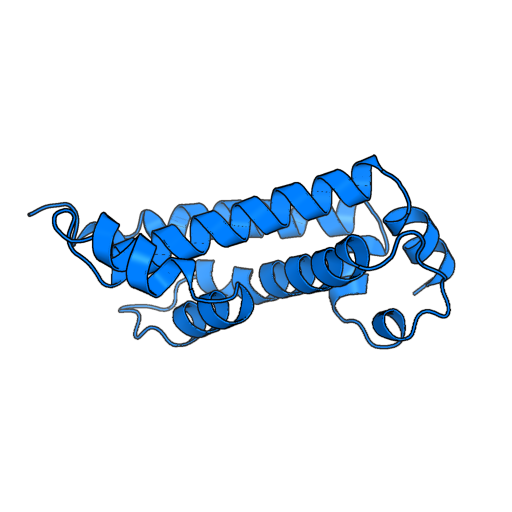833 C C . ARG A 1 101 ? 4.314 -6.086 -22.536 1.00 92.62 101 ARG A C 1
ATOM 835 O O . ARG A 1 101 ? 3.297 -6.694 -22.870 1.00 92.62 101 ARG A O 1
ATOM 842 N N . HIS A 1 102 ? 4.738 -6.085 -21.273 1.00 92.50 102 HIS A N 1
ATOM 843 C CA . HIS A 1 102 ? 4.077 -6.846 -20.227 1.00 92.50 102 HIS A CA 1
ATOM 844 C C . HIS A 1 102 ? 2.622 -6.386 -20.035 1.00 92.50 102 HIS A C 1
ATOM 846 O O . HIS A 1 102 ? 2.340 -5.211 -19.794 1.00 92.50 102 HIS A O 1
ATOM 852 N N . LYS A 1 103 ? 1.673 -7.332 -20.074 1.00 91.38 103 LYS A N 1
ATOM 853 C CA . LYS A 1 103 ? 0.222 -7.055 -20.070 1.00 91.38 103 LYS A CA 1
ATOM 854 C C . LYS A 1 103 ? -0.252 -6.159 -18.923 1.00 91.38 103 LYS A C 1
ATOM 856 O O . LYS A 1 103 ? -1.153 -5.347 -19.108 1.00 91.38 103 LYS A O 1
ATOM 861 N N . LYS A 1 104 ? 0.370 -6.277 -17.741 1.00 89.69 104 LYS A N 1
ATOM 862 C CA . LYS A 1 104 ? 0.024 -5.464 -16.560 1.00 89.69 104 LYS A CA 1
ATOM 863 C C . LYS A 1 104 ? 0.423 -3.987 -16.702 1.00 89.69 104 LYS A C 1
ATOM 865 O O . LYS A 1 104 ? -0.036 -3.193 -15.894 1.00 89.69 104 LYS A O 1
ATOM 870 N N . LEU A 1 105 ? 1.236 -3.614 -17.693 1.00 89.88 105 LEU A N 1
ATOM 871 C CA . LEU A 1 105 ? 1.567 -2.217 -17.987 1.00 89.88 105 LEU A CA 1
ATOM 872 C C . LEU A 1 105 ? 0.489 -1.553 -18.859 1.00 89.88 105 LEU A C 1
ATOM 874 O O . LEU A 1 105 ? 0.205 -0.374 -18.697 1.00 89.88 105 LEU A O 1
ATOM 878 N N . LEU A 1 106 ? -0.179 -2.296 -19.745 1.00 81.75 106 LEU A N 1
ATOM 879 C CA . LEU A 1 106 ? -0.929 -1.708 -20.864 1.00 81.75 106 LEU A CA 1
ATOM 880 C C . LEU A 1 106 ? -2.150 -0.844 -20.488 1.00 81.75 106 LEU A C 1
ATOM 882 O O . LEU A 1 106 ? -2.671 -0.157 -21.361 1.00 81.75 106 LEU A O 1
ATOM 886 N N . ARG A 1 107 ? -2.606 -0.833 -19.226 1.00 79.94 107 ARG A N 1
ATOM 887 C CA . ARG A 1 107 ? -3.692 0.040 -18.712 1.00 79.94 107 ARG A CA 1
ATOM 888 C C . ARG A 1 107 ? -3.535 0.377 -17.226 1.00 79.94 107 ARG A C 1
ATOM 890 O O . ARG A 1 107 ? -4.514 0.594 -16.516 1.00 79.94 107 ARG A O 1
ATOM 897 N N . ALA A 1 108 ? -2.309 0.342 -16.723 1.00 90.94 108 ALA A N 1
ATOM 898 C CA . ALA A 1 108 ? -2.060 0.487 -15.300 1.00 90.94 108 ALA A CA 1
ATOM 899 C C . ALA A 1 108 ? -2.055 1.960 -14.869 1.00 90.94 108 ALA A C 1
ATOM 901 O O . ALA A 1 108 ? -1.161 2.721 -15.228 1.00 90.94 108 ALA A O 1
ATOM 902 N N . ASN A 1 109 ? -3.014 2.345 -14.027 1.00 91.62 109 ASN A N 1
ATOM 903 C CA . ASN A 1 109 ? -3.047 3.671 -13.400 1.00 91.62 109 ASN A CA 1
ATOM 904 C C . ASN A 1 109 ? -1.844 3.921 -12.466 1.00 91.62 109 ASN A C 1
ATOM 906 O O . ASN A 1 109 ? -1.452 5.061 -12.253 1.00 91.62 109 ASN A O 1
ATOM 910 N N . TRP A 1 110 ? -1.226 2.866 -11.927 1.00 94.75 110 TRP A N 1
ATOM 911 C CA . TRP A 1 110 ? -0.039 2.966 -11.078 1.00 94.75 110 TRP A CA 1
ATOM 912 C C . TRP A 1 110 ? 1.233 3.368 -11.838 1.00 94.75 110 TRP A C 1
ATOM 914 O O . TRP A 1 110 ? 2.213 3.763 -11.207 1.00 94.75 110 TRP A O 1
ATOM 924 N N . LEU A 1 111 ? 1.232 3.319 -13.178 1.00 95.31 111 LEU A N 1
ATOM 925 C CA . LEU A 1 111 ? 2.378 3.733 -13.995 1.00 95.31 111 LEU A CA 1
ATOM 926 C C . LEU A 1 111 ? 2.726 5.209 -13.829 1.00 95.31 111 LEU A C 1
ATOM 928 O O . LEU A 1 111 ? 3.894 5.577 -13.958 1.00 95.31 111 LEU A O 1
ATOM 932 N N . GLU A 1 112 ? 1.739 6.048 -13.511 1.00 94.31 112 GLU A N 1
ATOM 933 C CA . GLU A 1 112 ? 1.937 7.482 -13.291 1.00 94.31 112 GLU A CA 1
ATOM 934 C C . GLU A 1 112 ? 3.003 7.752 -12.225 1.00 94.31 112 GLU A C 1
ATOM 936 O O . GLU A 1 112 ? 3.816 8.666 -12.394 1.00 94.31 112 GLU A O 1
ATOM 941 N N . LEU A 1 113 ? 3.096 6.890 -11.204 1.00 96.50 113 LEU A N 1
ATOM 942 C CA . LEU A 1 113 ? 4.116 6.967 -10.155 1.00 96.50 113 LEU A CA 1
ATOM 943 C C . LEU A 1 113 ? 5.550 6.869 -10.704 1.00 96.50 113 LEU A C 1
ATOM 945 O O . LEU A 1 113 ? 6.479 7.377 -10.081 1.00 96.50 113 LEU A O 1
ATOM 949 N N . PHE A 1 114 ? 5.748 6.260 -11.873 1.00 96.75 114 PHE A N 1
ATOM 950 C CA . PHE A 1 114 ? 7.067 5.962 -12.439 1.00 96.75 114 PHE A CA 1
ATOM 951 C C . PHE A 1 114 ? 7.423 6.804 -13.672 1.00 96.75 114 PHE A C 1
ATOM 953 O O . PHE A 1 114 ? 8.567 6.772 -14.115 1.00 96.75 114 PHE A O 1
ATOM 960 N N . THR A 1 115 ? 6.487 7.603 -14.193 1.00 93.31 115 THR A N 1
ATOM 961 C CA . THR A 1 115 ? 6.670 8.423 -15.411 1.00 93.31 115 THR A CA 1
ATOM 962 C C . THR A 1 115 ? 7.829 9.422 -15.344 1.00 93.31 115 THR A C 1
ATOM 964 O O . THR A 1 115 ? 8.512 9.626 -16.341 1.00 93.31 115 THR A O 1
ATOM 967 N N . ASN A 1 116 ? 8.058 10.033 -14.179 1.00 93.31 116 ASN A N 1
ATOM 968 C CA . ASN A 1 116 ? 9.174 10.943 -13.907 1.00 93.31 116 ASN A CA 1
ATOM 969 C C . ASN A 1 116 ? 9.824 10.559 -12.570 1.00 93.31 116 ASN A C 1
ATOM 971 O O . ASN A 1 116 ? 9.866 11.332 -11.604 1.00 93.31 116 ASN A O 1
ATOM 975 N N . TYR A 1 117 ? 10.222 9.290 -12.464 1.00 93.62 117 TYR A N 1
ATOM 976 C CA . TYR A 1 117 ? 10.879 8.777 -11.268 1.00 93.62 117 TYR A CA 1
ATOM 977 C C . TYR A 1 117 ? 12.219 9.510 -11.033 1.00 93.62 117 TYR A C 1
ATOM 979 O O . TYR A 1 117 ? 12.987 9.674 -11.978 1.00 93.62 117 TYR A O 1
ATOM 987 N N . PRO A 1 118 ? 12.549 9.928 -9.792 1.00 95.81 118 PRO A N 1
ATOM 988 C CA . PRO A 1 118 ? 11.857 9.606 -8.542 1.00 95.81 118 PRO A CA 1
ATOM 989 C C . PRO A 1 118 ? 10.771 10.602 -8.113 1.00 95.81 118 PRO A C 1
ATOM 991 O O . PRO A 1 118 ? 10.101 10.348 -7.113 1.00 95.81 118 PRO A O 1
ATOM 994 N N . ALA A 1 119 ? 10.594 11.732 -8.798 1.00 95.69 119 ALA A N 1
ATOM 995 C CA . ALA A 1 119 ? 9.715 12.813 -8.346 1.00 95.69 119 ALA A CA 1
ATOM 996 C C . ALA A 1 119 ? 8.239 12.384 -8.270 1.00 95.69 119 ALA A C 1
ATOM 998 O O . ALA A 1 119 ? 7.597 12.592 -7.234 1.00 95.69 119 ALA A O 1
ATOM 999 N N . SER A 1 120 ? 7.736 11.719 -9.319 1.00 95.06 120 SER A N 1
ATOM 1000 C CA . SER A 1 120 ? 6.352 11.215 -9.384 1.00 95.06 120 SER A CA 1
ATOM 1001 C C . SER A 1 120 ? 6.049 10.115 -8.365 1.00 95.06 120 SER A C 1
ATOM 1003 O O . SER A 1 120 ? 4.890 9.906 -8.026 1.00 95.06 120 SER A O 1
ATOM 1005 N N . TYR A 1 121 ? 7.075 9.448 -7.831 1.00 98.00 121 TYR A N 1
ATOM 1006 C CA . TYR A 1 121 ? 6.918 8.398 -6.826 1.00 98.00 121 TYR A CA 1
ATOM 1007 C C . TYR A 1 121 ? 7.063 8.953 -5.405 1.00 98.00 121 TYR A C 1
ATOM 1009 O O . TYR A 1 121 ? 6.172 8.818 -4.566 1.00 98.00 121 TYR A O 1
ATOM 1017 N N . LYS A 1 122 ? 8.191 9.620 -5.119 1.00 96.69 122 LYS A N 1
ATOM 1018 C CA . LYS A 1 122 ? 8.577 10.016 -3.756 1.00 96.69 122 LYS A CA 1
ATOM 1019 C C . LYS A 1 122 ? 7.538 10.918 -3.101 1.00 96.69 122 LYS A C 1
ATOM 1021 O O . LYS A 1 122 ? 7.176 10.684 -1.951 1.00 96.69 122 LYS A O 1
ATOM 1026 N N . LYS A 1 123 ? 7.059 11.948 -3.807 1.00 95.88 123 LYS A N 1
ATOM 1027 C CA . LYS A 1 123 ? 6.147 12.940 -3.222 1.00 95.88 123 LYS A CA 1
ATOM 1028 C C . LYS A 1 123 ? 4.777 12.330 -2.874 1.00 95.88 123 LYS A C 1
ATOM 1030 O O . LYS A 1 123 ? 4.381 12.470 -1.715 1.00 95.88 123 LYS A O 1
ATOM 1035 N N . PRO A 1 124 ? 4.066 11.628 -3.781 1.00 96.44 124 PRO A N 1
ATOM 1036 C CA . PRO A 1 124 ? 2.794 10.989 -3.438 1.00 96.44 124 PRO A CA 1
ATOM 1037 C C . PRO A 1 124 ? 2.914 9.933 -2.336 1.00 96.44 124 PRO A C 1
ATOM 1039 O O . PRO A 1 124 ? 2.109 9.940 -1.407 1.00 96.44 124 PRO A O 1
ATOM 1042 N N . VAL A 1 125 ? 3.943 9.080 -2.382 1.00 97.50 125 VAL A N 1
ATOM 1043 C CA . VAL A 1 125 ? 4.145 8.006 -1.392 1.00 97.50 125 VAL A CA 1
ATOM 1044 C C . VAL A 1 125 ? 4.480 8.573 -0.011 1.00 97.50 125 VAL A C 1
ATOM 1046 O O . VAL A 1 125 ? 3.908 8.145 0.992 1.00 97.50 125 VAL A O 1
ATOM 1049 N N . MET A 1 126 ? 5.331 9.602 0.062 1.00 96.88 126 MET A N 1
ATOM 1050 C CA . MET A 1 126 ? 5.619 10.305 1.316 1.00 96.88 126 MET A CA 1
ATOM 1051 C C . MET A 1 126 ? 4.359 10.951 1.904 1.00 96.88 126 MET A C 1
ATOM 1053 O O . MET A 1 126 ? 4.102 10.821 3.102 1.00 96.88 126 MET A O 1
ATOM 1057 N N . LEU A 1 127 ? 3.556 11.627 1.078 1.00 95.69 127 LEU A N 1
ATOM 1058 C CA . LEU A 1 127 ? 2.300 12.234 1.523 1.00 95.69 127 LEU A CA 1
ATOM 1059 C C . LEU A 1 127 ? 1.298 11.175 1.995 1.00 95.69 127 LEU A C 1
ATOM 1061 O O . LEU A 1 127 ? 0.637 11.388 3.011 1.00 95.69 127 LEU A O 1
ATOM 1065 N N . ALA A 1 128 ? 1.207 10.036 1.306 1.00 95.88 128 ALA A N 1
ATOM 1066 C CA . ALA A 1 128 ? 0.369 8.913 1.716 1.00 95.88 128 ALA A CA 1
ATOM 1067 C C . ALA A 1 128 ? 0.800 8.362 3.084 1.00 95.88 128 ALA A C 1
ATOM 1069 O O . ALA A 1 128 ? -0.034 8.205 3.975 1.00 95.88 128 ALA A O 1
ATOM 1070 N N . ARG A 1 129 ? 2.109 8.184 3.298 1.00 95.00 129 ARG A N 1
ATOM 1071 C CA . ARG A 1 129 ? 2.688 7.765 4.582 1.00 95.00 129 ARG A CA 1
ATOM 1072 C C . ARG A 1 129 ? 2.361 8.735 5.715 1.00 95.00 129 ARG A C 1
ATOM 1074 O O . ARG A 1 129 ? 1.871 8.315 6.757 1.00 95.00 129 ARG A O 1
ATOM 1081 N N . GLN A 1 130 ? 2.571 10.034 5.506 1.00 93.69 130 GLN A N 1
ATOM 1082 C CA . GLN A 1 130 ? 2.238 11.062 6.501 1.00 93.69 130 GLN A CA 1
ATOM 1083 C C . GLN A 1 130 ? 0.739 11.097 6.821 1.00 93.69 130 GLN A C 1
ATOM 1085 O O . GLN A 1 130 ? 0.345 11.292 7.968 1.00 93.69 130 GLN A O 1
ATOM 1090 N N . ARG A 1 131 ? -0.109 10.924 5.805 1.00 92.56 131 ARG A N 1
ATOM 1091 C CA . ARG A 1 131 ? -1.566 10.900 5.951 1.00 92.56 131 ARG A CA 1
ATOM 1092 C C . ARG A 1 131 ? -2.037 9.694 6.755 1.00 92.56 131 ARG A C 1
ATOM 1094 O O . ARG A 1 131 ? -2.847 9.875 7.660 1.00 92.56 131 ARG A O 1
ATOM 1101 N N . LEU A 1 132 ? -1.513 8.508 6.470 1.00 90.94 132 LEU A N 1
ATOM 1102 C CA . LEU A 1 132 ? -1.813 7.308 7.244 1.00 90.94 132 LEU A CA 1
ATOM 1103 C C . LEU A 1 132 ? -1.386 7.451 8.705 1.00 90.94 132 LEU A C 1
ATOM 1105 O O . LEU A 1 132 ? -2.217 7.248 9.581 1.00 90.94 132 LEU A O 1
ATOM 1109 N N . LEU A 1 133 ? -0.159 7.910 8.970 1.00 89.31 133 LEU A N 1
ATOM 1110 C CA . LEU A 1 133 ? 0.325 8.148 10.339 1.00 89.31 133 LEU A CA 1
ATOM 1111 C C . LEU A 1 133 ? -0.604 9.068 11.147 1.00 89.31 133 LEU A C 1
ATOM 1113 O O . LEU A 1 133 ? -0.783 8.884 12.344 1.00 89.31 133 LEU A O 1
ATOM 1117 N N . ARG A 1 134 ? -1.239 10.046 10.491 1.00 88.56 134 ARG A N 1
ATOM 1118 C CA . ARG A 1 134 ? -2.224 10.922 11.140 1.00 88.56 134 ARG A CA 1
ATOM 1119 C C . ARG A 1 134 ? -3.554 10.237 11.440 1.00 88.56 134 ARG A C 1
ATOM 1121 O O . ARG A 1 134 ? -4.238 10.706 12.338 1.00 88.56 134 ARG A O 1
ATOM 1128 N N . LEU A 1 135 ? -3.939 9.196 10.697 1.00 87.12 135 LEU A N 1
ATOM 1129 C CA . LEU A 1 135 ? -5.222 8.505 10.868 1.00 87.12 135 LEU A CA 1
ATOM 1130 C C . LEU A 1 135 ? -5.276 7.762 12.207 1.00 87.12 135 LEU A C 1
ATOM 1132 O O . LEU A 1 135 ? -6.222 7.959 12.965 1.00 87.12 135 LEU A O 1
ATOM 1136 N N . SER A 1 136 ? -4.235 6.990 12.531 1.00 80.50 136 SER A N 1
ATOM 1137 C CA . SER A 1 136 ? -4.154 6.268 13.809 1.00 80.50 136 SER A CA 1
ATOM 1138 C C . SER A 1 136 ? -4.020 7.205 15.014 1.00 80.50 136 SER A C 1
ATOM 1140 O O . SER A 1 136 ? -4.373 6.830 16.121 1.00 80.50 136 SER A O 1
ATOM 1142 N N . GLY A 1 137 ? -3.548 8.440 14.808 1.00 81.62 137 GLY A N 1
ATOM 1143 C CA . GLY A 1 137 ? -3.482 9.477 15.842 1.00 81.62 137 GLY A CA 1
ATOM 1144 C C . GLY A 1 137 ? -4.801 10.217 16.092 1.00 81.62 137 GLY A C 1
ATOM 1145 O O . GLY A 1 137 ? -4.835 11.175 16.865 1.00 81.62 137 GLY A O 1
ATOM 1146 N N . THR A 1 138 ? -5.888 9.849 15.411 1.00 85.56 138 THR A N 1
ATOM 1147 C CA . THR A 1 138 ? -7.196 10.476 15.637 1.00 85.56 138 THR A CA 1
ATOM 1148 C C . THR A 1 138 ? -7.871 9.888 16.871 1.00 85.56 138 THR A C 1
ATOM 1150 O O . THR A 1 138 ? -7.705 8.712 17.178 1.00 85.56 138 THR A O 1
ATOM 1153 N N . LYS A 1 139 ? -8.687 10.696 17.564 1.00 81.44 139 LYS A N 1
ATOM 1154 C CA . LYS A 1 139 ? -9.435 10.234 18.746 1.00 81.44 139 LYS A CA 1
ATOM 1155 C C . LYS A 1 139 ? -10.260 8.980 18.468 1.00 81.44 139 LYS A C 1
ATOM 1157 O O . LYS A 1 139 ? -10.361 8.145 19.338 1.00 81.44 139 LYS A O 1
ATOM 1162 N N . GLU A 1 140 ? -10.794 8.830 17.262 1.00 84.50 140 GLU A N 1
ATOM 1163 C CA . GLU A 1 140 ? -11.614 7.676 16.885 1.00 84.50 140 GLU A CA 1
ATOM 1164 C C . GLU A 1 140 ? -10.825 6.358 16.825 1.00 84.50 140 GLU A C 1
ATOM 1166 O O . GLU A 1 140 ? -11.393 5.301 17.052 1.00 84.50 140 GLU A O 1
ATOM 1171 N N . PHE A 1 141 ? -9.515 6.420 16.573 1.00 85.25 141 PHE A N 1
ATOM 1172 C CA . PHE A 1 141 ? -8.621 5.257 16.593 1.00 85.25 141 PHE A CA 1
ATOM 1173 C C . PHE A 1 141 ? -7.923 5.089 17.955 1.00 85.25 141 PHE A C 1
ATOM 1175 O O . PHE A 1 141 ? -7.437 4.010 18.270 1.00 85.25 141 PHE A O 1
ATOM 1182 N N . LEU A 1 142 ? -7.872 6.146 18.775 1.00 76.94 142 LEU A N 1
ATOM 1183 C CA . LEU A 1 142 ? -7.248 6.134 20.106 1.00 76.94 142 LEU A CA 1
ATOM 1184 C C . LEU A 1 142 ? -8.248 5.953 21.263 1.00 76.94 142 LEU A C 1
ATOM 1186 O O . LEU A 1 142 ? -7.837 5.601 22.368 1.00 76.94 142 LEU A O 1
ATOM 1190 N N . GLU A 1 143 ? -9.547 6.179 21.035 1.00 63.19 143 GLU A N 1
ATOM 1191 C CA . GLU A 1 143 ? -10.626 6.070 22.037 1.00 63.19 143 GLU A CA 1
ATOM 1192 C C . GLU A 1 143 ? -10.678 4.674 22.675 1.00 63.19 143 GLU A C 1
ATOM 1194 O O . GLU A 1 143 ? -11.142 4.533 23.802 1.00 63.19 143 GLU A O 1
ATOM 1199 N N . LEU A 1 144 ? -10.168 3.653 21.980 1.00 55.19 144 LEU A N 1
ATOM 1200 C CA . LEU A 1 144 ? -10.155 2.261 22.430 1.00 55.19 144 LEU A CA 1
ATOM 1201 C C . LEU A 1 144 ? -8.866 1.848 23.171 1.00 55.19 144 LEU A C 1
ATOM 1203 O O . LEU A 1 144 ? -8.808 0.747 23.714 1.00 55.19 144 LEU A O 1
ATOM 1207 N N . LEU A 1 145 ? -7.854 2.723 23.231 1.00 49.34 145 LEU A N 1
ATOM 1208 C CA . LEU A 1 145 ? -6.583 2.503 23.947 1.00 49.34 145 LEU A CA 1
ATOM 1209 C C . LEU A 1 145 ? -6.501 3.246 25.293 1.00 49.34 145 LEU A C 1
ATOM 1211 O O . LEU A 1 145 ? -5.456 3.251 25.931 1.00 49.34 145 LEU A O 1
ATOM 1215 N N . SER A 1 146 ? -7.560 3.958 25.687 1.00 49.94 146 SER A N 1
ATOM 1216 C CA . SER A 1 146 ? -7.552 4.895 26.824 1.00 49.94 146 SER A CA 1
ATOM 1217 C C . SER A 1 146 ? -8.542 4.536 27.943 1.00 49.94 146 SER A C 1
ATOM 1219 O O . SER A 1 146 ? -8.844 5.376 28.791 1.00 49.94 146 SER A O 1
ATOM 1221 N N . LYS A 1 147 ? -9.024 3.292 27.963 1.00 45.88 147 LYS A N 1
ATOM 1222 C CA . LYS A 1 147 ? -9.763 2.684 29.076 1.00 45.88 147 LYS A CA 1
ATOM 1223 C C . LYS A 1 147 ? -9.074 1.397 29.480 1.00 45.88 147 LYS A C 1
ATOM 1225 O O . LYS A 1 147 ? -9.091 1.127 30.696 1.00 45.88 147 LYS A O 1
#

Secondary structure (DSSP, 8-state):
--HHHHHHHHTSHHHHHHHHHHHHHHHHHHHHHHHHHH--GGGHHHHHHHTGGGS-HHHHHHHHHH---SS--GGGGGHHHHHHHHHHHHHHHH-SS--TT-TTTTT-GGGGGGTTTTHHHHHHHHHHHHHHHHHHTSHHHHTTS--

Sequence (147 aa):
MNLEAIAVVLNRDEVRSRVMKDAAFFDAFIGVAIGMYFSTQERFTEFHELIVERLTLEERIRVLEKLPYKKPYKSISALPVIRQVQQARNLIAHEYHIDHRHKKLLRANWLELFTNYPASYKKPVMLARQRLLRLSGTKEFLELLSK

Radius of gyration: 16.8 Å; chains: 1; bounding box: 36×27×53 Å

Foldseek 3Di:
DDLQQLLVQLLDPVSLVVLVVLLVLLLVLLLQLVLLQPAAPVCSVVCSVVPSVPDDSVRSLVCVVPDPDPDDQPLNVLSVLSVLSVLSNVVSVVDNGDDSPDPSNPDRPSSQPRPDPPVSPPPSSVVNSVSSVVSCVDCSSCVRHPD